Protein AF-A0A7K4KCJ7-F1 (afdb_monomer_lite)

Organism: NCBI:txid458187

Foldseek 3Di:
DDDDDDDPPPPPPDPVRVVVVCCVQQVVVLVVLLVVVLVVQLVVQLVCLVVVNDVLVVVVVVPDDNVVVCVLVVVDDDSSSNSVSVSVVCSVVSNVCSVVCSVVVVVVCVVVVVDDDDDDDD

Radius of gyration: 23.03 Å; chains: 1; bounding box: 73×28×58 Å

Secondary structure (DSSP, 8-state):
--------------HHHHHHHHHHHHHHHHHHHHHHHHHHHHHHHHHHHHTT--HHHHHHHTT--HHHHHHHHTT--SHHHHHHHHHHHTHHHHHHHHHHHHHHHHHHHHHTT-SPPPPPP-

Structure (mmCIF, N/CA/C/O backbone):
data_AF-A0A7K4KCJ7-F1
#
_entry.id   AF-A0A7K4KCJ7-F1
#
loop_
_atom_site.group_PDB
_atom_site.id
_atom_site.type_symbol
_atom_site.label_atom_id
_atom_site.label_alt_id
_atom_site.label_comp_id
_atom_site.label_asym_id
_atom_site.label_entity_id
_atom_site.label_seq_id
_atom_site.pdbx_PDB_ins_code
_atom_site.Cartn_x
_atom_site.Cartn_y
_atom_site.Cartn_z
_atom_site.occupancy
_atom_site.B_iso_or_equiv
_atom_site.auth_seq_id
_atom_site.auth_comp_id
_atom_site.auth_asym_id
_atom_site.auth_atom_id
_atom_site.pdbx_PDB_model_num
ATOM 1 N N . LYS A 1 1 ? -55.584 7.054 38.610 1.00 36.31 1 LYS A N 1
ATOM 2 C CA . LYS A 1 1 ? -55.648 8.222 37.696 1.00 36.31 1 LYS A CA 1
ATOM 3 C C . LYS A 1 1 ? -54.229 8.796 37.633 1.00 36.31 1 LYS A C 1
ATOM 5 O O . LYS A 1 1 ? -53.831 9.438 38.585 1.00 36.31 1 LYS A O 1
ATOM 10 N N . ALA A 1 2 ? -53.326 8.220 36.839 1.00 41.69 2 ALA A N 1
ATOM 11 C CA . ALA A 1 2 ? -53.161 8.390 35.388 1.00 41.69 2 ALA A CA 1
ATOM 12 C C . ALA A 1 2 ? -52.736 9.818 35.007 1.00 41.69 2 ALA A C 1
ATOM 14 O O . ALA A 1 2 ? -53.590 10.696 35.033 1.00 41.69 2 ALA A O 1
ATOM 15 N N . THR A 1 3 ? -51.448 9.962 34.663 1.00 38.47 3 THR A N 1
ATOM 16 C CA . THR A 1 3 ? -50.824 10.809 33.614 1.00 38.47 3 THR A CA 1
ATOM 17 C C . THR A 1 3 ? -49.333 10.402 33.568 1.00 38.47 3 THR A C 1
ATOM 19 O O . THR A 1 3 ? -48.607 10.752 34.491 1.00 38.47 3 THR A O 1
ATOM 22 N N . THR A 1 4 ? -48.891 9.392 32.808 1.00 42.44 4 THR A N 1
ATOM 23 C CA . THR A 1 4 ? -48.592 9.322 31.354 1.00 42.44 4 THR A CA 1
ATOM 24 C C . THR A 1 4 ? -47.423 10.228 30.901 1.00 42.44 4 THR A C 1
ATOM 26 O O . THR A 1 4 ? -47.539 11.447 30.971 1.00 42.44 4 THR A O 1
ATOM 29 N N . ASP A 1 5 ? -46.337 9.569 30.452 1.00 49.75 5 ASP A N 1
ATOM 30 C CA . ASP A 1 5 ? -45.055 9.982 29.810 1.00 49.75 5 ASP A CA 1
ATOM 31 C C . ASP A 1 5 ? -45.206 10.862 28.528 1.00 49.75 5 ASP A C 1
ATOM 33 O O . ASP A 1 5 ? -46.354 11.187 28.219 1.00 49.75 5 ASP A O 1
ATOM 37 N N . PRO A 1 6 ? -44.175 11.200 27.682 1.00 57.16 6 PRO A N 1
ATOM 38 C CA . PRO A 1 6 ? -42.726 10.853 27.651 1.00 57.16 6 PRO A CA 1
ATOM 39 C C . PRO A 1 6 ? -41.747 11.971 27.166 1.00 57.16 6 PRO A C 1
ATOM 41 O O . PRO A 1 6 ? -42.127 12.859 26.415 1.00 57.16 6 PRO A O 1
ATOM 44 N N . SER A 1 7 ? -40.437 11.881 27.452 1.00 36.47 7 SER A N 1
ATOM 45 C CA . SER A 1 7 ? -39.403 12.373 26.502 1.00 36.47 7 SER A CA 1
ATOM 46 C C . SER A 1 7 ? -38.003 11.827 26.815 1.00 36.47 7 SER A C 1
ATOM 48 O O . SER A 1 7 ? -37.076 12.544 27.183 1.00 36.47 7 SER A O 1
ATOM 50 N N . GLY A 1 8 ? -37.837 10.513 26.670 1.00 41.75 8 GLY A N 1
ATOM 51 C CA . GLY A 1 8 ? -36.521 9.939 26.407 1.00 41.75 8 GLY A CA 1
ATOM 52 C C . GLY A 1 8 ? -36.167 10.229 24.953 1.00 41.75 8 GLY A C 1
ATOM 53 O O . GLY A 1 8 ? -36.581 9.487 24.061 1.00 41.75 8 GLY A O 1
ATOM 54 N N . GLU A 1 9 ? -35.455 11.328 24.697 1.00 38.28 9 GLU A N 1
ATOM 55 C CA . GLU A 1 9 ? -34.938 11.652 23.367 1.00 38.28 9 GLU A CA 1
ATOM 56 C C . GLU A 1 9 ? -33.926 10.574 22.950 1.00 38.28 9 GLU A C 1
ATOM 58 O O . GLU A 1 9 ? -32.726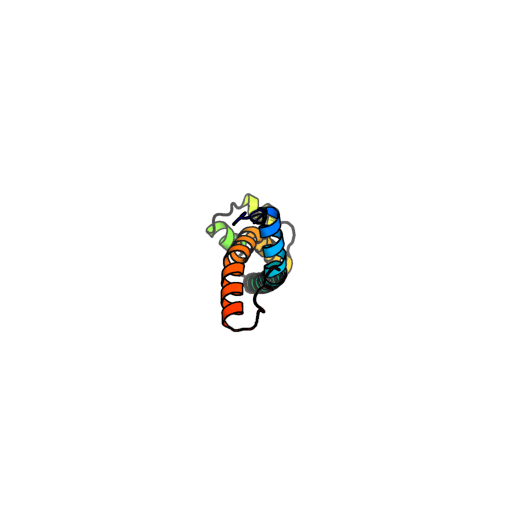 10.631 23.218 1.00 38.28 9 GLU A O 1
ATOM 63 N N . ASN A 1 10 ? -34.444 9.564 22.263 1.00 47.81 10 ASN A N 1
ATOM 64 C CA . ASN A 1 10 ? -33.708 8.547 21.536 1.00 47.81 10 ASN A CA 1
ATOM 65 C C . ASN A 1 10 ? -33.045 9.226 20.320 1.00 47.81 10 ASN A C 1
ATOM 67 O O . ASN A 1 10 ? -33.445 9.036 19.168 1.00 47.81 10 ASN A O 1
ATOM 71 N N . LYS A 1 11 ? -32.064 10.108 20.566 1.00 52.81 11 LYS A N 1
ATOM 72 C CA . LYS A 1 11 ? -31.264 10.743 19.516 1.00 52.81 11 LYS A CA 1
ATOM 73 C C . LYS A 1 11 ? -30.467 9.638 18.832 1.00 52.81 11 LYS A C 1
ATOM 75 O O . LYS A 1 11 ? -29.390 9.253 19.294 1.00 52.81 11 LYS A O 1
ATOM 80 N N . LYS A 1 12 ? -31.001 9.116 17.718 1.00 57.09 12 LYS A N 1
ATOM 81 C CA . LYS A 1 12 ? -30.237 8.301 16.763 1.00 57.09 12 LYS A CA 1
ATOM 82 C C . LYS A 1 12 ? -28.882 8.992 16.590 1.00 57.09 12 LYS A C 1
ATOM 84 O O . LYS A 1 12 ? -28.873 10.166 16.214 1.00 57.09 12 LYS A O 1
ATOM 89 N N . PRO A 1 13 ? -27.757 8.324 16.896 1.00 58.44 13 PRO A N 1
ATOM 90 C CA . PRO A 1 13 ? -26.458 8.971 16.838 1.00 58.44 13 PRO A CA 1
ATOM 91 C C . PRO A 1 13 ? -26.290 9.558 15.442 1.00 58.44 13 PRO A C 1
ATOM 93 O O . PRO A 1 13 ? -26.511 8.857 14.447 1.00 58.44 13 PRO A O 1
ATOM 96 N N . SER A 1 14 ? -25.949 10.846 15.377 1.00 76.12 14 SER A N 1
ATOM 97 C CA . SER A 1 14 ? -25.673 11.538 14.118 1.00 76.12 14 SER A CA 1
ATOM 98 C C . SER A 1 14 ? -24.692 10.702 13.290 1.00 76.12 14 SER A C 1
ATOM 100 O O . SER A 1 14 ? -23.819 10.035 13.854 1.00 76.12 14 SER A O 1
ATOM 102 N N . LYS A 1 15 ? -24.805 10.725 11.955 1.00 73.19 15 LYS A N 1
ATOM 103 C CA . LYS A 1 15 ? -23.902 9.979 11.055 1.00 73.19 15 LYS A CA 1
ATOM 104 C C . LYS A 1 15 ? -22.426 10.203 11.422 1.00 73.19 15 LYS A C 1
ATOM 106 O O . LYS A 1 15 ? -21.637 9.263 11.405 1.00 73.19 15 LYS A O 1
ATOM 111 N N . SER A 1 16 ? -22.083 11.409 11.875 1.00 73.69 16 SER A N 1
ATOM 112 C CA . SER A 1 16 ? -20.746 11.769 12.358 1.00 73.69 16 SER A CA 1
ATOM 113 C C . SER A 1 16 ? -20.350 11.077 13.671 1.00 73.69 16 SER A C 1
ATOM 115 O O . SER A 1 16 ? -19.194 10.695 13.835 1.00 73.69 16 SER A O 1
ATOM 117 N N . GLN A 1 17 ? -21.282 10.879 14.611 1.00 76.12 17 GLN A N 1
ATOM 118 C CA . GLN A 1 17 ? -21.027 10.125 15.847 1.00 76.12 17 GLN A CA 1
ATOM 119 C C . GLN A 1 17 ? -20.870 8.625 15.576 1.00 76.12 17 GLN A C 1
ATOM 121 O O . GLN A 1 17 ? -20.000 7.996 16.174 1.00 76.12 17 GLN A O 1
ATOM 126 N N . GLN A 1 18 ? -21.652 8.064 14.648 1.00 72.19 18 GLN A N 1
ATOM 127 C CA . GLN A 1 18 ? -21.490 6.670 14.219 1.00 72.19 18 GLN A CA 1
ATOM 128 C C . GLN A 1 18 ? -20.131 6.457 13.543 1.00 72.19 18 GLN A C 1
ATOM 130 O O . GLN A 1 18 ? -19.410 5.532 13.905 1.00 72.19 18 GLN A O 1
ATOM 135 N N . LEU A 1 19 ? -19.733 7.361 12.640 1.00 74.19 19 LEU A N 1
ATOM 136 C CA . LEU A 1 19 ? -18.405 7.347 12.019 1.00 74.19 19 LEU A CA 1
ATOM 137 C C . LEU A 1 19 ? -17.283 7.440 13.058 1.00 74.19 19 LEU A C 1
ATOM 139 O O . LEU A 1 19 ? -16.369 6.624 13.023 1.00 74.19 19 LEU A O 1
ATOM 143 N N . LYS A 1 20 ? -17.359 8.367 14.023 1.00 74.44 20 LYS A N 1
ATOM 144 C CA . LYS A 1 20 ? -16.362 8.467 15.106 1.00 74.44 20 LYS A CA 1
ATOM 145 C C . LYS A 1 20 ? -16.264 7.186 15.931 1.00 74.44 20 LYS A C 1
ATOM 147 O O . LYS A 1 20 ? -15.166 6.792 16.312 1.00 74.44 20 LYS A O 1
ATOM 152 N N . GLN A 1 21 ? -17.392 6.534 16.199 1.00 70.56 21 GLN A N 1
ATOM 153 C CA . GLN A 1 21 ? -17.411 5.271 16.928 1.00 70.56 21 GLN A CA 1
ATOM 154 C C . GLN A 1 21 ? -16.753 4.150 16.113 1.00 70.56 21 GLN A C 1
ATOM 156 O O . GLN A 1 21 ? -15.922 3.426 16.653 1.00 70.56 21 GLN A O 1
ATOM 161 N N . VAL A 1 22 ? -17.026 4.076 14.807 1.00 70.62 22 VAL A N 1
ATOM 162 C CA . VAL A 1 22 ? -16.351 3.140 13.898 1.00 70.62 22 VAL A CA 1
ATOM 163 C C . VAL A 1 22 ? -14.847 3.432 13.829 1.00 70.62 22 VAL A C 1
ATOM 165 O O . VAL A 1 22 ? -14.031 2.532 13.963 1.00 70.62 22 VAL A O 1
ATOM 168 N N . PHE A 1 23 ? -14.424 4.687 13.719 1.00 74.50 23 PHE A N 1
ATOM 169 C CA . PHE A 1 23 ? -12.995 5.006 13.758 1.00 74.50 23 PHE A CA 1
ATOM 170 C C . PHE A 1 23 ? -12.345 4.656 15.104 1.00 74.50 23 PHE A C 1
ATOM 172 O O . PHE A 1 23 ? -11.208 4.199 15.125 1.00 74.50 23 PHE A O 1
ATOM 179 N N . LYS A 1 24 ? -13.051 4.806 16.227 1.00 73.62 24 LYS A N 1
ATOM 180 C CA . LYS A 1 24 ? -12.531 4.433 17.550 1.00 73.62 24 LYS A CA 1
ATOM 181 C C . LYS A 1 24 ? -12.419 2.914 17.732 1.00 73.62 24 LYS A C 1
ATOM 183 O O . LYS A 1 24 ? -11.463 2.447 18.338 1.00 73.62 24 LYS A O 1
ATOM 188 N N . GLU A 1 25 ? -13.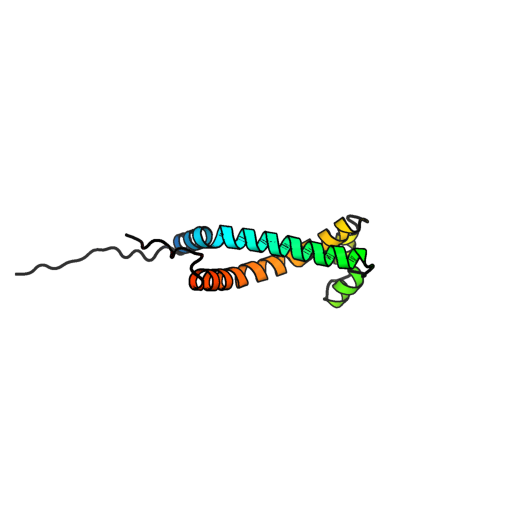385 2.157 17.219 1.00 71.06 25 GLU A N 1
ATOM 189 C CA . GLU A 1 25 ? -13.469 0.699 17.392 1.00 71.06 25 GLU A CA 1
ATOM 190 C C . GLU A 1 25 ? -12.630 -0.060 16.347 1.00 71.06 25 GLU A C 1
ATOM 192 O O . GLU A 1 25 ? -12.005 -1.068 16.665 1.00 71.06 25 GLU A O 1
ATOM 197 N N . TYR A 1 26 ? -12.554 0.455 15.118 1.00 73.19 26 TYR A N 1
ATOM 198 C CA . TYR A 1 26 ? -11.898 -0.198 13.981 1.00 73.19 26 TYR A CA 1
ATOM 199 C C . TYR A 1 26 ? -10.614 0.511 13.536 1.00 73.19 26 TYR A C 1
ATOM 201 O O . TYR A 1 26 ? -9.861 -0.061 12.755 1.00 73.19 26 TYR A O 1
ATOM 209 N N . GLY A 1 27 ? -10.330 1.732 14.004 1.00 77.75 27 GLY A N 1
ATOM 210 C CA . GLY A 1 27 ? -9.190 2.527 13.533 1.00 77.75 27 GLY A CA 1
ATOM 211 C C . GLY A 1 27 ? -7.844 1.885 13.840 1.00 77.75 27 GLY A C 1
ATOM 212 O O . GLY A 1 27 ? -7.030 1.745 12.936 1.00 77.75 27 GLY A O 1
ATOM 213 N N . ALA A 1 28 ? -7.629 1.416 15.073 1.00 81.12 28 ALA A N 1
ATOM 214 C CA . ALA A 1 28 ? -6.390 0.725 15.435 1.00 81.12 28 ALA A CA 1
ATOM 215 C C . ALA A 1 28 ? -6.200 -0.563 14.612 1.00 81.12 28 ALA A C 1
ATOM 217 O O . ALA A 1 28 ? -5.146 -0.760 14.019 1.00 81.12 28 ALA A O 1
ATOM 218 N N . VAL A 1 29 ? -7.248 -1.388 14.487 1.00 80.81 29 VAL A N 1
ATOM 219 C CA . VAL A 1 29 ? -7.217 -2.624 13.680 1.00 80.81 29 VAL A CA 1
ATOM 220 C C . VAL A 1 29 ? -6.970 -2.321 12.208 1.00 80.81 29 VAL A C 1
ATOM 222 O O . VAL A 1 29 ? -6.160 -2.984 11.568 1.00 80.81 29 VAL A O 1
ATOM 225 N N . GLY A 1 30 ? -7.645 -1.304 11.676 1.00 80.69 30 GLY A N 1
ATOM 226 C CA . GLY A 1 30 ? -7.497 -0.869 10.297 1.00 80.69 30 GLY A CA 1
ATOM 227 C C . GLY A 1 30 ? -6.099 -0.357 10.001 1.00 80.69 30 GLY A C 1
ATOM 228 O O . GLY A 1 30 ? -5.532 -0.745 8.985 1.00 80.69 30 GLY A O 1
ATOM 229 N N . VAL A 1 31 ? -5.509 0.433 10.899 1.00 81.81 31 VAL A N 1
ATOM 230 C CA . VAL A 1 31 ? -4.128 0.910 10.762 1.00 81.81 31 VAL A CA 1
ATOM 231 C C . VAL A 1 31 ? -3.143 -0.251 10.868 1.00 81.81 31 VAL A C 1
ATOM 233 O O . VAL A 1 31 ? -2.302 -0.394 9.987 1.00 81.81 31 VAL A O 1
ATOM 236 N N . SER A 1 32 ? -3.264 -1.125 11.871 1.00 82.62 32 SER A N 1
ATOM 237 C CA . SER A 1 32 ? -2.382 -2.292 12.014 1.00 82.62 32 SER A CA 1
ATOM 238 C C . SER A 1 32 ? -2.459 -3.223 10.802 1.00 82.62 32 SER A C 1
ATOM 240 O O . SER A 1 32 ? -1.425 -3.643 10.284 1.00 82.62 32 SER A O 1
ATOM 242 N N . PHE A 1 33 ? -3.665 -3.496 10.298 1.00 85.00 33 PHE A N 1
ATOM 243 C CA . PHE A 1 33 ? -3.856 -4.296 9.091 1.00 85.00 33 PHE A CA 1
ATOM 244 C C . PHE A 1 33 ? -3.284 -3.596 7.856 1.00 85.00 33 PHE A C 1
ATOM 246 O O . PHE A 1 33 ? -2.581 -4.228 7.069 1.00 85.00 33 PHE A O 1
ATOM 253 N N . HIS A 1 34 ? -3.511 -2.286 7.711 1.00 84.12 34 HIS A N 1
ATOM 254 C CA . HIS A 1 34 ? -2.958 -1.498 6.612 1.00 84.12 34 HIS A CA 1
ATOM 255 C C . HIS A 1 34 ? -1.426 -1.505 6.609 1.00 84.12 34 HIS A C 1
ATOM 257 O O . HIS A 1 34 ? -0.811 -1.637 5.551 1.00 84.12 34 HIS A O 1
ATOM 263 N N . VAL A 1 35 ? -0.798 -1.378 7.778 1.00 86.38 35 VAL A N 1
ATOM 264 C CA . VAL A 1 35 ? 0.663 -1.424 7.920 1.00 86.38 35 VAL A CA 1
ATOM 265 C C . VAL A 1 35 ? 1.181 -2.825 7.600 1.00 86.38 35 VAL A C 1
ATOM 267 O O . VAL A 1 35 ? 2.083 -2.957 6.776 1.00 86.38 35 VAL A O 1
ATOM 270 N N . GLY A 1 36 ? 0.570 -3.872 8.160 1.00 89.00 36 GLY A N 1
ATOM 271 C CA . GLY A 1 36 ? 0.962 -5.258 7.897 1.00 89.00 36 GLY A CA 1
ATOM 272 C C . GLY A 1 36 ? 0.873 -5.618 6.413 1.00 89.00 36 GLY A C 1
ATOM 273 O O . GLY A 1 36 ? 1.855 -6.066 5.823 1.00 89.00 36 GLY A O 1
ATOM 274 N N . ILE A 1 37 ? -0.265 -5.338 5.771 1.00 86.75 37 ILE A N 1
ATOM 275 C CA . ILE A 1 37 ? -0.445 -5.619 4.341 1.00 86.75 37 ILE A CA 1
ATOM 276 C C . ILE A 1 37 ? 0.471 -4.750 3.465 1.00 86.75 37 ILE A C 1
ATOM 278 O O . ILE A 1 37 ? 0.900 -5.193 2.402 1.00 86.75 37 ILE A O 1
ATOM 282 N N . SER A 1 38 ? 0.826 -3.539 3.915 1.00 86.31 38 SER A N 1
ATOM 283 C CA . SER A 1 38 ? 1.808 -2.688 3.231 1.00 86.31 38 SER A CA 1
ATOM 284 C C . SER A 1 38 ? 3.206 -3.296 3.257 1.00 86.31 38 SER A C 1
ATOM 286 O O . SER A 1 38 ? 3.857 -3.318 2.215 1.00 86.31 38 SER A O 1
ATOM 288 N N . LEU A 1 39 ? 3.650 -3.807 4.409 1.00 89.75 39 LEU A N 1
ATOM 289 C CA . LEU A 1 39 ? 4.956 -4.455 4.553 1.00 89.75 39 LEU A CA 1
ATOM 290 C C . LEU A 1 39 ? 5.030 -5.751 3.743 1.00 89.75 39 LEU A C 1
ATOM 292 O O . LEU A 1 39 ? 6.000 -5.958 3.021 1.00 89.75 39 LEU A O 1
ATOM 296 N N . VAL A 1 40 ? 3.982 -6.578 3.797 1.00 90.00 40 VAL A N 1
ATOM 297 C CA . VAL A 1 40 ? 3.891 -7.804 2.987 1.00 90.00 40 VAL A CA 1
ATOM 298 C C . VAL A 1 40 ? 3.926 -7.467 1.496 1.00 90.00 40 VAL A C 1
ATOM 300 O O . VAL A 1 40 ? 4.714 -8.044 0.753 1.00 90.00 40 VAL A O 1
ATOM 303 N N . SER A 1 41 ? 3.129 -6.491 1.052 1.00 85.19 41 SER A N 1
ATOM 304 C CA . SER A 1 41 ? 3.114 -6.049 -0.346 1.00 85.19 41 SER A CA 1
ATOM 305 C C . SER A 1 41 ? 4.469 -5.500 -0.795 1.00 85.19 41 SER A C 1
ATOM 307 O O . SER A 1 41 ? 4.929 -5.847 -1.881 1.00 85.19 41 SER A O 1
ATOM 309 N N . LEU A 1 42 ? 5.124 -4.680 0.032 1.00 88.25 42 LEU A N 1
ATOM 310 C CA . LEU A 1 42 ? 6.456 -4.157 -0.264 1.00 88.25 42 LEU A CA 1
ATOM 311 C C . LEU A 1 42 ? 7.487 -5.286 -0.355 1.00 88.25 42 LEU A C 1
ATOM 313 O O . LEU A 1 42 ? 8.291 -5.283 -1.280 1.00 88.25 42 LEU A O 1
ATOM 317 N N . GLY A 1 43 ? 7.431 -6.264 0.552 1.00 89.81 43 GLY A N 1
ATOM 318 C CA . GLY A 1 43 ? 8.290 -7.447 0.524 1.00 89.81 43 GLY A CA 1
ATOM 319 C C . GLY A 1 43 ? 8.105 -8.273 -0.749 1.00 89.81 43 GLY A C 1
ATOM 320 O O . GLY A 1 43 ? 9.089 -8.618 -1.394 1.00 89.81 43 GLY A O 1
ATOM 321 N N . ILE A 1 44 ? 6.859 -8.523 -1.165 1.00 89.25 44 ILE A N 1
ATOM 322 C CA . ILE A 1 44 ? 6.555 -9.245 -2.412 1.00 89.25 44 ILE A CA 1
ATOM 323 C C . ILE A 1 44 ? 7.115 -8.496 -3.626 1.00 89.25 44 ILE A C 1
ATOM 325 O O . ILE A 1 44 ? 7.794 -9.099 -4.455 1.00 89.25 44 ILE A O 1
ATOM 329 N N . PHE A 1 45 ? 6.874 -7.185 -3.732 1.00 87.69 45 PHE A N 1
ATOM 330 C CA . PHE A 1 45 ? 7.398 -6.396 -4.849 1.00 87.69 45 PHE A CA 1
ATOM 331 C C . PHE A 1 45 ? 8.922 -6.301 -4.828 1.00 87.69 45 PHE A C 1
ATO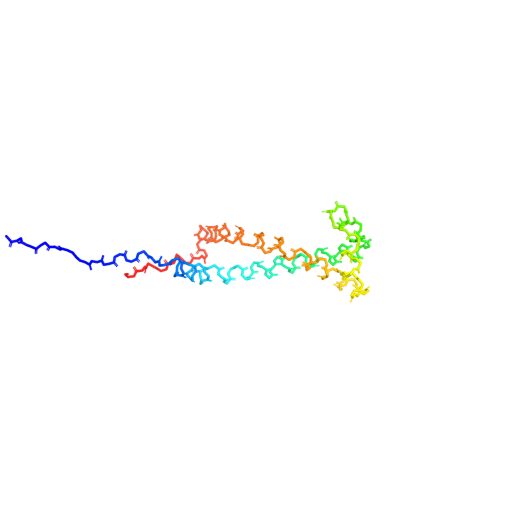M 333 O O . PHE A 1 45 ? 9.546 -6.380 -5.880 1.00 87.69 45 PHE A O 1
ATOM 340 N N . TYR A 1 46 ? 9.531 -6.181 -3.649 1.00 89.38 46 TYR A N 1
ATOM 341 C CA . TYR A 1 46 ? 10.982 -6.202 -3.510 1.00 89.38 46 TYR A CA 1
ATOM 342 C C . TYR A 1 46 ? 11.559 -7.527 -3.999 1.00 89.38 46 TYR A C 1
ATOM 344 O O . TYR A 1 46 ? 12.485 -7.516 -4.804 1.00 89.38 46 TYR A O 1
ATOM 352 N N . LEU A 1 47 ? 10.977 -8.654 -3.578 1.00 90.06 47 LEU A N 1
ATOM 353 C CA . LEU A 1 47 ? 11.401 -9.970 -4.039 1.00 90.06 47 LEU A CA 1
ATOM 354 C C . LEU A 1 47 ? 11.248 -10.103 -5.554 1.00 90.06 47 LEU A C 1
ATOM 356 O O . LEU A 1 47 ? 12.199 -10.528 -6.203 1.00 90.06 47 LEU A O 1
ATOM 360 N N . ALA A 1 48 ? 10.126 -9.666 -6.129 1.00 88.62 48 ALA A N 1
ATOM 361 C CA . ALA A 1 48 ? 9.915 -9.687 -7.575 1.00 88.62 48 ALA A CA 1
ATOM 362 C C . ALA A 1 48 ? 10.991 -8.880 -8.325 1.00 88.62 48 ALA A C 1
ATOM 364 O O . ALA A 1 48 ? 11.659 -9.424 -9.202 1.00 88.62 48 ALA A O 1
ATOM 365 N N . VAL A 1 49 ? 11.232 -7.625 -7.929 1.00 85.50 49 VAL A N 1
ATOM 366 C CA . VAL A 1 49 ? 12.255 -6.773 -8.564 1.00 85.50 49 VAL A CA 1
ATOM 367 C C . VAL A 1 49 ? 13.657 -7.352 -8.353 1.00 85.50 49 VAL A C 1
ATOM 369 O O . VAL A 1 49 ? 14.447 -7.408 -9.290 1.00 85.50 49 VAL A O 1
ATOM 372 N N . SER A 1 50 ? 13.971 -7.831 -7.145 1.00 86.06 50 SER A N 1
ATOM 373 C CA . SER A 1 50 ? 15.272 -8.443 -6.837 1.00 86.06 50 SER A CA 1
ATOM 374 C C . SER A 1 50 ? 15.510 -9.753 -7.593 1.00 86.06 50 SER A C 1
ATOM 376 O O . SER A 1 50 ? 16.653 -10.086 -7.882 1.00 86.06 50 SER A O 1
ATOM 378 N N . SER A 1 51 ? 14.436 -10.456 -7.968 1.00 88.62 51 SER A N 1
ATOM 379 C CA . SER A 1 51 ? 14.481 -11.663 -8.805 1.00 88.62 51 SER A CA 1
ATOM 380 C C . SER A 1 51 ? 14.599 -11.342 -10.301 1.00 88.62 51 SER A C 1
ATOM 382 O O . SER A 1 51 ? 14.586 -12.256 -11.120 1.00 88.62 51 SER A O 1
ATOM 384 N N . GLY A 1 52 ? 14.679 -10.060 -10.677 1.00 83.25 52 GLY A N 1
ATOM 385 C CA . GLY A 1 52 ? 14.776 -9.622 -12.069 1.00 83.25 52 GLY A CA 1
ATOM 386 C C . GLY A 1 52 ? 13.440 -9.554 -12.811 1.00 83.25 52 GLY A C 1
ATOM 387 O O . GLY A 1 52 ? 13.435 -9.472 -14.037 1.00 83.25 52 GLY A O 1
ATOM 388 N N . VAL A 1 53 ? 12.301 -9.583 -12.107 1.00 85.94 53 VAL A N 1
ATOM 389 C CA . VAL A 1 53 ? 10.990 -9.373 -12.739 1.00 85.94 53 VAL A CA 1
ATOM 390 C C . VAL A 1 53 ? 10.889 -7.928 -13.220 1.00 85.94 53 VAL A C 1
ATOM 392 O O . VAL A 1 53 ? 11.001 -6.988 -12.429 1.00 85.94 53 VAL A O 1
ATOM 395 N N . ASP A 1 54 ? 10.615 -7.749 -14.513 1.00 85.25 54 ASP A N 1
ATOM 396 C CA . ASP A 1 54 ? 10.354 -6.431 -15.083 1.00 85.25 54 ASP A CA 1
ATOM 397 C C . ASP A 1 54 ? 8.963 -5.931 -14.676 1.00 85.25 54 ASP A C 1
ATOM 399 O O . ASP A 1 54 ? 7.931 -6.254 -15.275 1.00 85.25 54 ASP A O 1
ATOM 403 N N . MET A 1 55 ? 8.943 -5.109 -13.630 1.00 81.69 55 MET A N 1
ATOM 404 C CA . MET A 1 55 ? 7.720 -4.493 -13.130 1.00 81.69 55 MET A CA 1
ATOM 405 C C . MET A 1 55 ? 7.075 -3.551 -14.151 1.00 81.69 55 MET A C 1
ATOM 407 O O . MET A 1 55 ? 5.858 -3.379 -14.114 1.00 81.69 55 MET A O 1
ATOM 411 N N . THR A 1 56 ? 7.845 -2.982 -15.081 1.00 81.94 56 THR A N 1
ATOM 412 C CA . THR A 1 56 ? 7.323 -2.118 -16.150 1.00 81.94 56 THR A CA 1
ATOM 413 C C . THR A 1 56 ? 6.404 -2.923 -17.056 1.00 81.94 56 THR A C 1
ATOM 415 O O . THR A 1 56 ? 5.232 -2.578 -17.209 1.00 81.94 56 THR A O 1
ATOM 418 N N . ALA A 1 57 ? 6.893 -4.056 -17.567 1.00 84.12 57 ALA A N 1
ATOM 419 C CA . ALA A 1 57 ? 6.117 -4.956 -18.413 1.00 84.12 57 ALA A CA 1
ATOM 420 C C . ALA A 1 57 ? 4.868 -5.495 -17.697 1.00 84.12 57 ALA A C 1
ATOM 422 O O . ALA A 1 57 ? 3.794 -5.583 -18.298 1.00 84.12 57 ALA A O 1
ATOM 423 N N . VAL A 1 58 ? 4.977 -5.820 -16.403 1.00 83.75 58 VAL A N 1
ATOM 424 C CA . VAL A 1 58 ? 3.826 -6.256 -15.594 1.00 83.75 58 VAL A CA 1
ATOM 425 C C . VAL A 1 58 ? 2.776 -5.150 -15.491 1.00 83.75 58 VAL A C 1
ATOM 427 O O . VAL A 1 58 ? 1.593 -5.415 -15.701 1.00 83.75 58 VAL A O 1
ATOM 430 N N . LEU A 1 59 ? 3.176 -3.911 -15.201 1.00 83.31 59 LEU A N 1
ATOM 431 C CA . LEU A 1 59 ? 2.230 -2.804 -15.049 1.00 83.31 59 LEU A CA 1
ATOM 432 C C . LEU A 1 59 ? 1.586 -2.404 -16.384 1.00 83.31 59 LEU A C 1
ATOM 434 O O . LEU A 1 59 ? 0.391 -2.110 -16.401 1.00 83.31 59 LEU A O 1
ATOM 438 N N . ILE A 1 60 ? 2.320 -2.475 -17.497 1.00 84.19 60 ILE A N 1
ATOM 439 C CA . ILE A 1 60 ? 1.757 -2.275 -18.842 1.00 84.19 60 ILE A CA 1
ATOM 440 C C . ILE A 1 60 ? 0.686 -3.330 -19.134 1.00 84.19 60 ILE A C 1
ATOM 442 O O . ILE A 1 60 ? -0.417 -2.987 -19.560 1.00 84.19 60 ILE A O 1
ATOM 446 N N . LYS A 1 61 ? 0.955 -4.607 -18.823 1.00 84.06 61 LY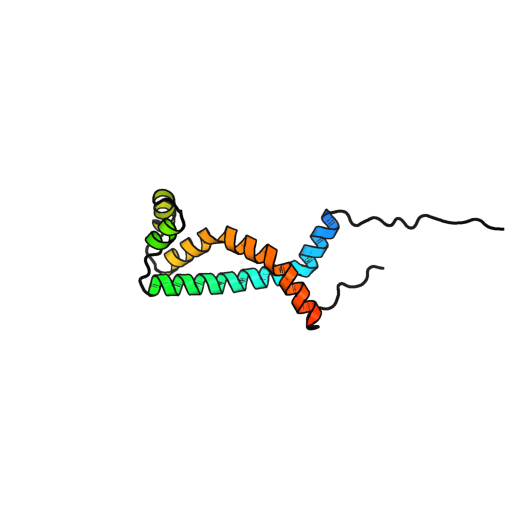S A N 1
ATOM 447 C CA . LYS A 1 61 ? -0.039 -5.688 -18.957 1.00 84.06 61 LYS A CA 1
ATOM 448 C C . LYS A 1 61 ? -1.265 -5.498 -18.062 1.00 84.06 61 LYS A C 1
ATOM 450 O O . LYS A 1 61 ? -2.345 -5.962 -18.412 1.00 84.06 61 LYS A O 1
ATOM 455 N N . LEU A 1 62 ? -1.111 -4.814 -16.931 1.00 82.12 62 LEU A N 1
ATOM 456 C CA . LEU A 1 62 ? -2.210 -4.448 -16.034 1.00 82.12 62 LEU A CA 1
ATOM 457 C C . LEU A 1 62 ? -2.982 -3.197 -16.492 1.00 82.12 62 LEU A C 1
ATOM 459 O O . LEU A 1 62 ? -3.943 -2.812 -15.828 1.00 82.12 62 LEU A O 1
ATOM 463 N N . GLY A 1 63 ? -2.598 -2.578 -17.615 1.00 81.56 63 GLY A N 1
ATOM 464 C CA . GLY A 1 63 ? -3.303 -1.444 -18.216 1.00 81.56 63 GLY A CA 1
ATOM 465 C C . GLY A 1 63 ? -2.746 -0.067 -17.847 1.00 81.56 63 GLY A C 1
ATOM 466 O O . GLY A 1 63 ? -3.411 0.937 -18.099 1.00 81.56 63 GLY A O 1
ATOM 467 N N . PHE A 1 64 ? -1.549 0.016 -17.258 1.00 82.19 64 PHE A N 1
ATOM 468 C CA . PHE A 1 64 ? -0.876 1.298 -17.038 1.00 82.19 64 PHE A CA 1
ATOM 469 C C . PHE A 1 64 ? -0.117 1.747 -18.292 1.00 82.19 64 PHE A C 1
ATOM 471 O O . PHE A 1 64 ? 0.662 0.991 -18.864 1.00 82.19 64 PHE A O 1
ATOM 478 N N . SER A 1 65 ? -0.294 3.005 -18.696 1.00 80.44 65 SER A N 1
ATOM 479 C CA . SER A 1 65 ? 0.410 3.575 -19.850 1.00 80.44 65 SER A CA 1
ATOM 480 C C . SER A 1 65 ? 1.897 3.800 -19.563 1.00 80.44 65 SER A C 1
ATOM 482 O O . SER A 1 65 ? 2.250 4.284 -18.483 1.00 80.44 65 SER A O 1
ATOM 484 N N . GLU A 1 66 ? 2.760 3.559 -20.556 1.00 78.81 66 GLU A N 1
ATOM 485 C CA . GLU A 1 66 ? 4.217 3.731 -20.423 1.00 78.81 66 GLU A CA 1
ATOM 486 C C . GLU A 1 66 ? 4.619 5.117 -19.913 1.00 78.81 66 GLU A C 1
ATOM 488 O O . GLU A 1 66 ? 5.462 5.221 -19.031 1.00 78.81 66 GLU A O 1
ATOM 493 N N . SER A 1 67 ? 3.960 6.183 -20.375 1.00 77.81 67 SER A N 1
ATOM 494 C CA . SER A 1 67 ? 4.230 7.560 -19.934 1.00 77.81 67 SER A CA 1
ATOM 495 C C . SER A 1 67 ? 4.022 7.766 -18.429 1.00 77.81 67 SER A C 1
ATOM 497 O O . SER A 1 67 ? 4.797 8.460 -17.767 1.00 77.81 67 SER A O 1
ATOM 499 N N . SER A 1 68 ? 2.998 7.122 -17.862 1.00 75.88 68 SER A N 1
ATOM 500 C CA . SER A 1 68 ? 2.714 7.174 -16.425 1.00 75.88 68 SER A CA 1
ATOM 501 C C . SER A 1 68 ? 3.735 6.370 -15.626 1.00 75.88 68 SER A C 1
ATOM 503 O O . SER A 1 68 ? 4.083 6.759 -14.512 1.00 75.88 68 SER A O 1
ATOM 505 N N . LEU A 1 69 ? 4.233 5.269 -16.191 1.00 77.25 69 LEU A N 1
ATOM 506 C CA . LEU A 1 69 ? 5.246 4.427 -15.561 1.00 77.25 69 LEU A CA 1
ATOM 507 C C . LEU A 1 69 ? 6.626 5.067 -15.617 1.00 77.25 69 LEU A C 1
ATOM 509 O O . LEU A 1 69 ? 7.288 5.146 -14.587 1.00 77.25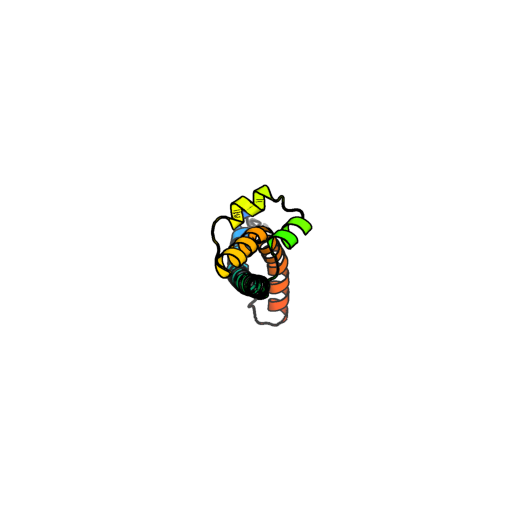 69 LEU A O 1
ATOM 513 N N . GLN A 1 70 ? 7.024 5.608 -16.766 1.00 73.44 70 GLN A N 1
ATOM 514 C CA . GLN A 1 70 ? 8.322 6.242 -16.957 1.00 73.44 70 GLN A CA 1
ATOM 515 C C . GLN A 1 70 ? 8.494 7.437 -16.009 1.00 73.44 70 GLN A C 1
ATOM 517 O O . GLN A 1 70 ? 9.523 7.550 -15.353 1.00 73.44 70 GLN A O 1
ATOM 522 N N . SER A 1 71 ? 7.454 8.258 -15.821 1.00 76.00 71 SER A N 1
ATOM 523 C CA . SER A 1 71 ? 7.472 9.363 -14.849 1.00 76.00 71 SER A CA 1
ATOM 524 C C . SER A 1 71 ? 7.614 8.891 -13.389 1.00 76.00 71 SER A C 1
ATOM 526 O O . SER A 1 71 ? 8.246 9.562 -12.574 1.00 76.00 71 SER A O 1
ATOM 528 N N . ARG A 1 72 ? 7.056 7.722 -13.042 1.00 71.81 72 ARG A N 1
ATOM 529 C CA . ARG A 1 72 ? 7.094 7.151 -11.680 1.00 71.81 72 ARG A CA 1
ATOM 530 C C . ARG A 1 72 ? 8.378 6.365 -11.403 1.00 71.81 72 ARG A C 1
ATOM 532 O O . ARG A 1 72 ? 8.825 6.334 -10.260 1.00 71.81 72 ARG A O 1
ATOM 539 N N . MET A 1 73 ? 8.944 5.734 -12.430 1.00 71.50 73 MET A N 1
ATOM 540 C CA . MET A 1 73 ? 10.140 4.891 -12.362 1.00 71.50 73 MET A CA 1
ATOM 541 C C . MET A 1 73 ? 11.434 5.678 -12.586 1.00 71.50 73 MET A C 1
ATOM 543 O O . MET A 1 73 ? 12.456 5.329 -12.004 1.00 71.50 73 MET A O 1
ATOM 547 N N . ALA A 1 74 ? 11.396 6.788 -13.332 1.00 68.06 74 ALA A N 1
ATOM 548 C CA . ALA A 1 74 ? 12.545 7.686 -13.494 1.00 68.06 74 ALA A CA 1
ATOM 549 C C . ALA A 1 74 ? 13.012 8.318 -12.168 1.00 68.06 74 ALA A C 1
ATOM 551 O O . ALA A 1 74 ? 14.128 8.820 -12.084 1.00 68.06 74 ALA A O 1
ATOM 552 N N . ALA A 1 75 ? 12.182 8.274 -11.120 1.00 64.19 75 ALA A N 1
ATOM 553 C CA . ALA A 1 75 ? 12.495 8.816 -9.803 1.00 64.19 75 ALA A CA 1
ATOM 554 C C . ALA A 1 75 ? 13.535 7.996 -9.003 1.00 64.19 75 ALA A C 1
ATOM 556 O O . ALA A 1 75 ? 13.975 8.464 -7.953 1.00 64.19 75 ALA A O 1
ATOM 557 N N . GLY A 1 76 ? 13.957 6.808 -9.459 1.00 61.78 76 GLY A N 1
ATOM 558 C CA . GLY A 1 76 ? 15.110 6.134 -8.857 1.00 61.78 76 GLY A CA 1
ATOM 559 C C . GLY A 1 76 ? 15.436 4.750 -9.415 1.00 61.78 76 GLY A C 1
ATOM 560 O O . GLY A 1 76 ? 14.556 3.963 -9.746 1.00 61.78 76 GLY A O 1
ATOM 561 N N . THR A 1 77 ? 16.733 4.449 -9.467 1.00 67.12 77 THR A N 1
ATOM 562 C CA . THR A 1 77 ? 17.325 3.249 -10.084 1.00 67.12 77 THR A CA 1
ATOM 563 C C . THR A 1 77 ? 17.499 2.059 -9.139 1.00 67.12 77 THR A C 1
ATOM 565 O O . THR A 1 77 ? 17.894 0.987 -9.588 1.00 67.12 77 THR A O 1
ATOM 568 N N . SER A 1 78 ? 17.244 2.206 -7.833 1.00 79.88 78 SER A N 1
ATOM 569 C CA . SER A 1 78 ? 17.463 1.109 -6.882 1.00 79.88 78 SER A CA 1
ATOM 570 C C . SER A 1 78 ? 16.267 0.158 -6.804 1.00 79.88 78 SER A C 1
ATOM 572 O O . SER A 1 78 ? 15.109 0.575 -6.846 1.00 79.88 78 SER A O 1
ATOM 574 N N . THR A 1 79 ? 16.552 -1.132 -6.616 1.00 80.44 79 THR A N 1
ATOM 575 C CA . THR A 1 79 ? 15.574 -2.227 -6.472 1.00 80.44 79 THR A CA 1
ATOM 576 C C . THR A 1 79 ? 14.490 -1.898 -5.442 1.00 80.44 79 THR A C 1
ATOM 578 O O . THR A 1 79 ? 13.302 -2.121 -5.667 1.00 80.44 79 THR A O 1
ATOM 581 N N . PHE A 1 80 ? 14.899 -1.302 -4.318 1.00 82.94 80 PHE A N 1
ATOM 582 C CA . PHE A 1 80 ? 13.995 -0.873 -3.257 1.00 82.94 80 PHE A CA 1
ATOM 583 C C . PHE A 1 80 ? 13.117 0.309 -3.675 1.00 82.94 80 PHE A C 1
ATOM 585 O O . PHE A 1 80 ? 11.917 0.293 -3.407 1.00 82.94 80 PHE A O 1
ATOM 592 N N . VAL A 1 81 ? 13.679 1.318 -4.351 1.00 83.19 81 VAL A N 1
ATOM 593 C CA . VAL A 1 81 ? 12.907 2.481 -4.815 1.00 83.19 81 VAL A CA 1
ATOM 594 C C . VAL A 1 81 ? 11.894 2.066 -5.876 1.00 83.19 81 VAL A C 1
ATOM 596 O O . VAL A 1 81 ? 10.749 2.510 -5.811 1.00 83.19 81 VAL A O 1
ATOM 599 N N . LEU A 1 82 ? 12.260 1.157 -6.782 1.00 82.38 82 LEU A N 1
ATOM 600 C CA . LEU A 1 82 ? 11.337 0.625 -7.780 1.00 82.38 82 LEU A CA 1
ATOM 601 C C . LEU A 1 82 ? 10.199 -0.177 -7.130 1.00 82.38 82 LEU A C 1
ATOM 603 O O . LEU A 1 82 ? 9.024 0.084 -7.397 1.00 82.38 82 LEU A O 1
ATOM 607 N N . ALA A 1 83 ? 10.524 -1.093 -6.214 1.00 84.44 83 ALA A N 1
ATOM 608 C CA . ALA A 1 83 ? 9.520 -1.841 -5.458 1.00 84.44 83 ALA A CA 1
ATOM 609 C C . ALA A 1 83 ? 8.591 -0.911 -4.663 1.00 84.44 83 ALA A C 1
ATOM 611 O O . ALA A 1 83 ? 7.372 -1.099 -4.657 1.00 84.44 83 ALA A O 1
ATOM 612 N N . TYR A 1 84 ? 9.150 0.129 -4.040 1.00 84.19 84 TYR A N 1
ATOM 613 C CA . TYR A 1 84 ? 8.393 1.134 -3.304 1.00 84.19 84 TYR A CA 1
ATOM 614 C C . TYR A 1 84 ? 7.492 1.974 -4.219 1.00 84.19 84 TYR A C 1
ATOM 616 O O . TYR A 1 84 ? 6.336 2.222 -3.868 1.00 84.19 84 TYR A O 1
ATOM 624 N N . ALA A 1 85 ? 7.972 2.374 -5.399 1.00 85.44 85 ALA A N 1
ATOM 625 C CA . ALA A 1 85 ? 7.192 3.116 -6.388 1.00 85.44 85 ALA A CA 1
ATOM 626 C C . ALA A 1 85 ? 5.975 2.306 -6.854 1.00 85.44 85 ALA A C 1
ATOM 628 O O . ALA A 1 85 ? 4.852 2.820 -6.837 1.00 85.44 85 ALA A O 1
ATOM 629 N N . VAL A 1 86 ? 6.170 1.023 -7.173 1.00 81.19 86 VAL A N 1
ATOM 630 C CA . VAL A 1 86 ? 5.073 0.120 -7.545 1.00 81.19 86 VAL A CA 1
ATOM 631 C C . VAL A 1 86 ? 4.112 -0.079 -6.372 1.00 81.19 86 VAL A C 1
ATOM 633 O O . VAL A 1 86 ? 2.910 0.132 -6.513 1.00 81.19 86 VAL A O 1
ATOM 636 N N . HIS A 1 87 ? 4.620 -0.371 -5.176 1.00 83.62 87 HIS A N 1
ATOM 637 C CA . HIS A 1 87 ? 3.815 -0.447 -3.953 1.00 83.62 87 HIS A CA 1
ATOM 638 C C . HIS A 1 87 ? 2.943 0.810 -3.729 1.00 83.62 87 HIS A C 1
ATOM 640 O O . HIS A 1 87 ? 1.801 0.707 -3.257 1.00 83.62 87 HIS A O 1
ATOM 646 N N . LYS A 1 88 ? 3.465 2.000 -4.055 1.00 84.81 88 LYS A N 1
ATOM 647 C CA . LYS A 1 88 ? 2.739 3.274 -3.956 1.00 84.81 88 LYS A CA 1
ATOM 648 C C . LYS A 1 88 ? 1.664 3.411 -5.031 1.00 84.81 88 LYS A C 1
ATOM 650 O O . LYS A 1 88 ? 0.587 3.917 -4.726 1.00 84.81 88 LYS A O 1
ATOM 655 N N . LEU A 1 89 ? 1.911 2.927 -6.249 1.00 82.81 89 LEU A N 1
ATOM 656 C CA . LEU A 1 89 ? 0.896 2.867 -7.309 1.00 82.81 89 LEU A CA 1
ATOM 657 C C . LEU A 1 89 ? -0.304 2.008 -6.893 1.00 82.81 89 LEU A C 1
ATOM 659 O O . LEU A 1 89 ? -1.445 2.382 -7.148 1.00 82.81 89 LEU A O 1
ATOM 663 N N . PHE A 1 90 ? -0.063 0.920 -6.161 1.00 82.12 90 PHE A N 1
ATOM 664 C CA . PHE A 1 90 ? -1.118 0.070 -5.603 1.00 82.12 90 PHE A CA 1
ATOM 665 C C . PHE A 1 90 ? -1.720 0.592 -4.286 1.00 82.12 90 PHE A C 1
ATOM 667 O O . PHE A 1 90 ? -2.561 -0.085 -3.692 1.00 82.12 90 PHE A O 1
ATOM 674 N N . ALA A 1 91 ? -1.345 1.785 -3.808 1.00 83.38 91 ALA A N 1
ATOM 675 C CA . ALA A 1 91 ? -1.894 2.337 -2.569 1.00 83.38 91 ALA A CA 1
ATOM 676 C C . ALA A 1 91 ? -3.430 2.478 -2.579 1.00 83.38 91 ALA A C 1
ATOM 678 O O . ALA A 1 91 ? -4.037 2.062 -1.591 1.00 83.38 91 ALA A O 1
ATOM 679 N N . PRO A 1 92 ? -4.092 2.961 -3.653 1.00 81.75 92 PRO A N 1
ATOM 680 C CA . PRO A 1 92 ? -5.553 3.028 -3.701 1.00 81.75 92 PRO A CA 1
ATOM 681 C C . PRO A 1 92 ? -6.193 1.645 -3.563 1.00 81.75 92 PRO A C 1
ATOM 683 O O . PRO A 1 92 ? -7.062 1.457 -2.720 1.00 81.75 92 PRO A O 1
ATOM 686 N N . VAL A 1 93 ? -5.686 0.653 -4.302 1.00 83.81 93 VAL A N 1
ATOM 687 C CA . VAL A 1 93 ? -6.156 -0.741 -4.240 1.00 83.81 93 VAL A CA 1
ATOM 688 C C . VAL A 1 93 ? -5.977 -1.311 -2.831 1.00 83.81 93 VAL A C 1
ATOM 690 O O . VAL A 1 93 ? -6.896 -1.909 -2.274 1.00 83.81 93 VAL A O 1
ATOM 693 N N . ARG A 1 94 ? -4.821 -1.069 -2.205 1.00 81.38 94 ARG A N 1
ATOM 694 C CA . ARG A 1 94 ? -4.522 -1.507 -0.836 1.00 81.38 94 ARG A CA 1
ATOM 695 C C . ARG A 1 94 ? -5.455 -0.871 0.193 1.00 81.38 94 ARG A C 1
ATOM 697 O O . ARG A 1 94 ? -5.912 -1.559 1.108 1.00 81.38 94 ARG A O 1
ATOM 704 N N . ILE A 1 95 ? -5.747 0.423 0.056 1.00 83.44 95 ILE A N 1
ATOM 705 C CA . ILE A 1 95 ? -6.699 1.133 0.919 1.00 83.44 95 ILE A CA 1
ATOM 706 C C . ILE A 1 95 ? -8.104 0.558 0.716 1.00 83.44 95 ILE A C 1
ATOM 708 O O . ILE A 1 95 ? -8.758 0.236 1.706 1.00 83.44 95 ILE A O 1
ATOM 712 N N . SER A 1 96 ? -8.539 0.336 -0.526 1.00 84.75 96 SER A N 1
ATOM 713 C CA . SER A 1 96 ? -9.834 -0.286 -0.826 1.00 84.75 96 SER A CA 1
ATOM 714 C C . SER A 1 96 ? -9.966 -1.669 -0.184 1.00 84.75 96 SER A C 1
ATOM 716 O O . SER A 1 96 ? -10.945 -1.924 0.518 1.00 84.75 96 SER A O 1
ATOM 718 N N . ILE A 1 97 ? -8.956 -2.534 -0.333 1.00 83.75 97 ILE A N 1
ATOM 719 C CA . ILE A 1 97 ? -8.937 -3.866 0.294 1.00 83.75 97 ILE A CA 1
ATOM 720 C C . ILE A 1 97 ? -8.977 -3.746 1.820 1.00 83.75 97 ILE A C 1
ATOM 722 O O . ILE A 1 97 ? -9.729 -4.473 2.466 1.00 83.75 97 ILE A O 1
ATOM 726 N N . THR A 1 98 ? -8.213 -2.818 2.405 1.00 83.94 98 THR A N 1
ATOM 727 C CA . THR A 1 98 ? -8.196 -2.576 3.859 1.00 83.94 98 THR A CA 1
ATOM 728 C C . THR A 1 98 ? -9.587 -2.182 4.351 1.00 83.94 98 THR A C 1
ATOM 730 O O . THR A 1 98 ? -10.120 -2.817 5.255 1.00 83.94 98 THR A O 1
ATOM 733 N N . VAL A 1 99 ? -10.209 -1.174 3.740 1.00 81.88 99 VAL A N 1
ATOM 734 C CA . VAL A 1 99 ? -11.514 -0.647 4.169 1.00 81.88 99 VAL A CA 1
ATOM 735 C C . VAL A 1 99 ? -12.610 -1.707 4.057 1.00 81.88 99 VAL A C 1
ATOM 737 O O . VAL A 1 99 ? -13.453 -1.803 4.947 1.00 81.88 99 VAL A O 1
ATOM 740 N N . VAL A 1 100 ? -12.575 -2.535 3.010 1.00 83.69 100 VAL A N 1
ATOM 741 C CA . VAL A 1 100 ? -13.528 -3.639 2.837 1.00 83.69 100 VAL A CA 1
ATOM 742 C C . VAL A 1 100 ? -13.248 -4.787 3.809 1.00 83.69 100 VAL A C 1
ATOM 744 O O . VAL A 1 100 ? -14.188 -5.344 4.365 1.00 83.69 100 VAL A O 1
ATOM 747 N N . SER A 1 101 ? -11.984 -5.133 4.066 1.00 80.50 101 SER A N 1
ATOM 748 C CA . SER A 1 101 ? -11.617 -6.298 4.891 1.00 80.50 101 SER A CA 1
ATOM 749 C C . SER A 1 101 ? -11.725 -6.035 6.394 1.00 80.50 101 SER A C 1
ATOM 751 O O . SER A 1 101 ? -12.095 -6.932 7.147 1.00 80.50 101 SER A O 1
ATOM 753 N N . VAL A 1 102 ? -11.457 -4.810 6.853 1.00 82.50 102 VAL A N 1
ATOM 754 C CA . VAL A 1 102 ? -11.527 -4.411 8.271 1.00 82.50 102 VAL A CA 1
ATOM 755 C C . VAL A 1 102 ? -12.852 -4.780 8.962 1.00 82.50 102 VAL A C 1
ATOM 757 O O . VAL A 1 102 ? -12.791 -5.400 10.027 1.00 82.50 102 VAL A O 1
ATOM 760 N N . PRO A 1 103 ? -14.051 -4.493 8.412 1.00 75.12 103 PRO A N 1
ATOM 761 C CA . PRO A 1 103 ? -15.303 -4.900 9.052 1.00 75.12 103 PRO A CA 1
ATOM 762 C C . PRO A 1 103 ? -15.475 -6.426 9.121 1.00 75.12 103 PRO A C 1
ATOM 764 O O . PRO A 1 103 ? -16.067 -6.925 10.081 1.00 75.12 103 PRO A O 1
ATOM 767 N N . PHE A 1 104 ? -14.941 -7.186 8.158 1.00 80.12 104 PHE A N 1
ATOM 768 C CA . PHE A 1 104 ? -14.959 -8.655 8.194 1.00 80.12 104 PHE A CA 1
ATOM 769 C C . PHE A 1 104 ? -14.000 -9.210 9.246 1.00 80.12 104 PHE A C 1
ATOM 771 O O . PHE A 1 104 ? -14.388 -10.074 10.033 1.00 80.12 104 PHE A O 1
ATOM 778 N N . ILE A 1 105 ? -12.780 -8.676 9.300 1.00 76.38 105 ILE A N 1
ATOM 779 C CA . ILE A 1 105 ? -11.756 -9.058 10.274 1.00 76.38 105 ILE A CA 1
ATOM 780 C C . ILE A 1 105 ? -12.269 -8.791 11.686 1.00 76.38 105 ILE A C 1
ATOM 782 O O . ILE A 1 105 ? -12.267 -9.695 12.513 1.00 76.38 105 ILE A O 1
ATOM 786 N N . VAL A 1 106 ? -12.813 -7.606 11.964 1.00 72.88 106 VAL A N 1
ATOM 787 C CA . VAL A 1 106 ? -13.342 -7.300 13.302 1.00 72.88 106 VAL A CA 1
ATOM 788 C C . VAL A 1 106 ? -14.550 -8.169 13.659 1.00 72.88 106 VAL A C 1
ATOM 790 O O . VAL A 1 106 ? -14.666 -8.607 14.803 1.00 72.88 106 VAL A O 1
ATOM 793 N N . ARG A 1 107 ? -15.424 -8.506 12.699 1.00 74.44 107 ARG A N 1
ATOM 794 C CA . ARG A 1 107 ? -16.485 -9.504 12.933 1.00 74.44 107 ARG A CA 1
ATOM 795 C C . ARG A 1 107 ? -15.910 -10.869 13.306 1.00 74.44 107 ARG A C 1
ATOM 797 O O . ARG A 1 107 ? -16.457 -11.520 14.191 1.00 74.44 107 ARG A O 1
ATOM 804 N N . HIS A 1 108 ? -14.830 -11.296 12.659 1.00 72.38 108 HIS A N 1
ATOM 805 C CA . HIS A 1 108 ? -14.158 -12.556 12.969 1.00 72.38 108 HIS A CA 1
ATOM 806 C C . HIS A 1 108 ? -13.494 -12.518 14.355 1.00 72.38 108 HIS A C 1
ATOM 808 O O . HIS A 1 108 ? -13.727 -13.402 15.171 1.00 72.38 108 HIS A O 1
ATOM 814 N N . PHE A 1 109 ? -12.776 -11.441 14.671 1.00 70.50 109 PHE A N 1
ATOM 815 C CA . PHE A 1 109 ? -12.116 -11.228 15.961 1.00 70.50 109 PHE A CA 1
ATOM 816 C C . PHE A 1 109 ? -13.090 -11.082 17.148 1.00 70.50 109 PHE A C 1
ATOM 818 O O . PHE A 1 109 ? -12.756 -11.439 18.278 1.00 70.50 109 PHE A O 1
ATOM 825 N N . ARG A 1 110 ? -14.317 -10.597 16.906 1.00 68.88 110 ARG A N 1
ATOM 826 C CA . ARG A 1 110 ? -15.406 -10.618 17.902 1.00 68.88 110 ARG A CA 1
ATOM 827 C C . ARG A 1 110 ? -15.955 -12.026 18.133 1.00 68.88 110 ARG A C 1
ATOM 829 O O . ARG A 1 110 ? -16.364 -12.324 19.248 1.00 68.88 110 ARG A O 1
ATOM 836 N N . LYS A 1 111 ? -15.950 -12.894 17.114 1.00 66.44 111 LYS A N 1
ATOM 837 C CA . LYS A 1 111 ? -16.369 -14.302 17.251 1.00 66.44 111 LYS A CA 1
ATOM 838 C C . LYS A 1 111 ? -15.345 -15.145 18.010 1.00 66.44 111 LYS A C 1
ATOM 840 O O . LYS A 1 111 ? -15.740 -16.047 18.734 1.00 66.44 111 LYS A O 1
ATOM 845 N N . THR A 1 112 ? -14.056 -14.839 17.879 1.00 64.69 112 THR A N 1
ATOM 846 C CA . THR A 1 112 ? -12.966 -15.536 18.585 1.00 64.69 112 THR A CA 1
ATOM 847 C C . THR A 1 112 ? -12.670 -14.976 19.982 1.00 64.69 112 THR A C 1
ATOM 849 O O . THR A 1 112 ? -11.725 -15.416 20.625 1.00 64.69 112 THR A O 1
ATOM 852 N N . GLY A 1 113 ? -13.466 -14.019 20.481 1.00 61.69 113 GLY A N 1
ATOM 853 C CA . GLY A 1 113 ? -13.378 -13.514 21.860 1.00 61.69 113 GLY A CA 1
ATOM 854 C C . GLY A 1 113 ? -12.217 -12.552 22.146 1.00 61.69 113 GLY A C 1
ATOM 855 O O . GLY A 1 113 ? -12.114 -12.040 23.258 1.00 61.69 113 GLY A O 1
ATOM 856 N N . PHE A 1 114 ? -11.373 -12.249 21.154 1.00 58.38 114 PHE A N 1
ATOM 857 C CA . PHE A 1 114 ? -10.231 -11.336 21.306 1.00 58.38 114 PHE A CA 1
ATOM 858 C C . PHE A 1 114 ? -10.635 -9.856 21.396 1.00 58.38 114 PHE A C 1
ATOM 860 O O . PHE A 1 114 ? -9.870 -9.038 21.902 1.00 58.38 114 PHE A O 1
ATOM 867 N N . PHE A 1 115 ? -11.831 -9.495 20.921 1.00 62.22 115 PHE A N 1
ATOM 868 C CA . PHE A 1 115 ? -12.373 -8.140 21.043 1.00 62.22 115 PHE A CA 1
ATOM 869 C C . PHE A 1 115 ? -13.498 -8.093 22.072 1.00 62.22 115 PHE A C 1
ATOM 871 O O . PHE A 1 115 ? -14.528 -8.749 21.900 1.00 62.22 115 PHE A O 1
ATOM 878 N N . LYS A 1 116 ? -13.340 -7.255 23.107 1.00 55.31 116 LYS A N 1
ATOM 879 C CA . LYS A 1 116 ? -14.457 -6.893 23.987 1.00 55.31 116 LYS A CA 1
ATOM 880 C C . LYS A 1 116 ? -15.576 -6.281 23.131 1.00 55.31 116 LYS A C 1
ATOM 882 O O . LYS A 1 116 ? -15.287 -5.395 22.321 1.00 55.31 116 LYS A O 1
ATOM 887 N N . PRO A 1 117 ? -16.838 -6.720 23.298 1.00 56.50 117 PRO A N 1
ATOM 888 C CA . PRO A 1 117 ? -17.976 -6.039 22.702 1.00 56.50 117 PRO A CA 1
ATOM 889 C C . PRO A 1 117 ? -17.923 -4.544 23.058 1.00 56.50 117 PRO A C 1
ATOM 891 O O . PRO A 1 117 ? -17.515 -4.211 24.176 1.00 56.50 117 PRO A O 1
ATOM 894 N N . PRO A 1 118 ? -18.311 -3.640 22.141 1.00 58.12 118 PRO A N 1
ATOM 895 C CA . PRO A 1 118 ? -18.396 -2.222 22.438 1.00 58.12 118 PRO A CA 1
ATOM 896 C C . PRO A 1 118 ? -19.271 -2.059 23.677 1.00 58.12 118 PRO A C 1
ATOM 898 O O . PRO A 1 118 ? -20.354 -2.644 23.749 1.00 58.12 118 PRO A O 1
ATOM 901 N N . ALA A 1 119 ? -18.753 -1.322 24.662 1.00 53.19 119 ALA A N 1
ATOM 902 C CA . ALA A 1 119 ? -19.427 -1.114 25.933 1.00 53.19 119 ALA A CA 1
ATOM 903 C C . ALA A 1 119 ? -20.882 -0.668 25.684 1.00 53.19 119 ALA A C 1
ATOM 905 O O . ALA A 1 119 ? -21.101 0.209 24.836 1.00 53.19 119 ALA A O 1
ATOM 906 N N . PRO A 1 120 ? -21.867 -1.280 26.369 1.00 46.03 120 PRO A N 1
ATOM 907 C CA . PRO 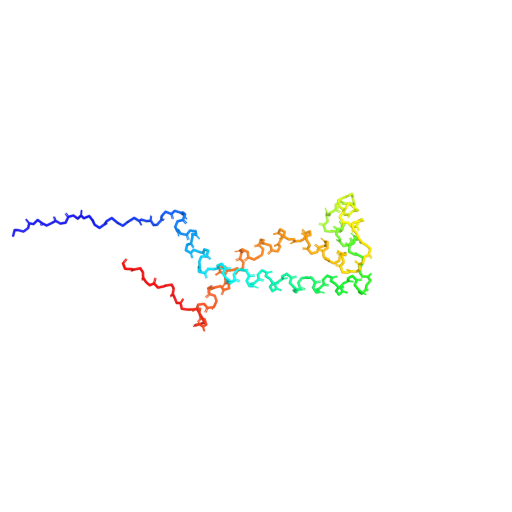A 1 120 ? -23.256 -0.874 26.244 1.00 46.03 120 PRO A CA 1
ATOM 908 C C . PRO A 1 120 ? -23.364 0.600 26.641 1.00 46.03 120 PRO A C 1
ATOM 910 O O . PRO A 1 120 ? -22.741 1.041 27.608 1.00 46.03 120 PRO A O 1
ATOM 913 N N . LYS A 1 121 ? -24.091 1.378 25.836 1.00 52.47 121 LYS A N 1
ATOM 914 C CA . LYS A 1 121 ? -24.368 2.780 26.157 1.00 52.47 121 LYS A CA 1
ATOM 915 C C . LYS A 1 121 ? -25.263 2.827 27.409 1.00 52.47 121 LYS A C 1
ATOM 917 O O . LYS A 1 121 ? -26.150 1.974 27.487 1.00 52.47 121 LYS A O 1
ATOM 922 N N . PRO A 1 122 ? -25.040 3.763 28.348 1.00 55.34 122 PRO A N 1
ATOM 923 C CA . PRO A 1 122 ? -26.054 4.111 29.340 1.00 55.34 122 PRO A CA 1
ATOM 924 C C . PRO A 1 122 ? -27.295 4.710 28.668 1.00 55.34 122 PRO A C 1
ATOM 926 O O . PRO A 1 122 ? -27.155 5.264 27.547 1.00 55.34 122 PRO A O 1
#

pLDDT: mean 74.45, std 13.5, range [36.31, 90.06]

InterPro domains:
  IPR009688 Protein FAM210A/B-like domain [PF06916] (17-104)
  IPR045866 Protein FAM210A/B-like [PTHR21377] (9-120)

Sequence (122 aa):
KATTDPSGENKKPSKSQQLKQVFKEYGAVGVSFHVGISLVSLGIFYLAVSSGVDMTAVLIKLGFSESSLQSRMAAGTSTFVLAYAVHKLFAPVRISITVVSVPFIVRHFRKTGFFKPPAPKP